Protein AF-A0A3C1G0T7-F1 (afdb_monomer_lite)

Radius of gyration: 30.13 Å; chains: 1; bounding box: 62×50×67 Å

Sequence (96 aa):
MKIYGNKPPEGLDRSAGADKTTRGPQKTQTSGTDKLQAADKVDISGQGKEIADIMASVNQLPDVRTDKVNQVRQAIESGSYSVDPSKVAQKILREI

Structure (mmCIF, N/CA/C/O backbone):
data_AF-A0A3C1G0T7-F1
#
_entry.id   AF-A0A3C1G0T7-F1
#
loop_
_atom_site.group_PDB
_atom_site.id
_atom_site.type_symbol
_atom_site.label_atom_id
_atom_site.label_alt_id
_atom_site.label_comp_id
_atom_site.label_asym_id
_atom_site.label_entity_id
_atom_site.label_seq_id
_atom_site.pdbx_PDB_ins_code
_atom_site.Cartn_x
_atom_site.Cartn_y
_atom_site.Cartn_z
_atom_site.occupancy
_atom_site.B_iso_or_equiv
_atom_site.auth_seq_id
_atom_site.auth_comp_id
_atom_site.auth_asym_id
_atom_site.auth_atom_id
_atom_site.pdbx_PDB_model_num
ATOM 1 N N . MET A 1 1 ? 37.371 -7.867 -9.685 1.00 39.44 1 MET A N 1
ATOM 2 C CA . MET A 1 1 ? 36.859 -6.850 -10.633 1.00 39.44 1 MET A CA 1
ATOM 3 C C . MET A 1 1 ? 36.407 -5.634 -9.838 1.00 39.44 1 MET A C 1
ATOM 5 O O . MET A 1 1 ? 35.815 -5.825 -8.786 1.00 39.44 1 MET A O 1
ATOM 9 N N . LYS A 1 2 ? 36.734 -4.415 -10.283 1.00 42.19 2 LYS A N 1
ATOM 10 C CA . LYS A 1 2 ? 36.313 -3.155 -9.646 1.00 42.19 2 LYS A CA 1
ATOM 11 C C . LYS A 1 2 ? 35.456 -2.394 -10.658 1.00 42.19 2 LYS A C 1
ATOM 13 O O . LYS A 1 2 ? 35.965 -2.052 -11.720 1.00 42.19 2 LYS A O 1
ATOM 18 N N . ILE A 1 3 ? 34.179 -2.184 -10.351 1.00 44.50 3 ILE A N 1
ATOM 19 C CA . ILE A 1 3 ? 33.278 -1.338 -11.141 1.00 44.50 3 ILE A CA 1
ATOM 20 C C . ILE A 1 3 ? 33.422 0.102 -10.636 1.00 44.50 3 ILE A C 1
ATOM 22 O O . ILE A 1 3 ? 33.116 0.387 -9.483 1.00 44.50 3 ILE A O 1
ATOM 26 N N . TYR A 1 4 ? 33.957 1.001 -11.462 1.00 45.50 4 TYR A N 1
ATOM 27 C CA . TYR A 1 4 ? 33.941 2.435 -11.167 1.00 45.50 4 TYR A CA 1
ATOM 28 C C . TYR A 1 4 ? 32.682 3.044 -11.786 1.00 45.50 4 TYR A C 1
ATOM 30 O O . TYR A 1 4 ? 32.385 2.804 -12.953 1.00 45.50 4 TYR A O 1
ATOM 38 N N . GLY A 1 5 ? 31.922 3.780 -10.972 1.00 49.91 5 GLY A N 1
ATOM 39 C CA . GLY A 1 5 ? 30.663 4.406 -11.368 1.00 49.91 5 GLY A CA 1
ATOM 40 C C . GLY A 1 5 ? 30.867 5.532 -12.379 1.00 49.91 5 GLY A C 1
ATOM 41 O O . GLY A 1 5 ? 31.682 6.431 -12.163 1.00 49.91 5 GLY A O 1
ATOM 42 N N . ASN A 1 6 ? 30.091 5.503 -13.463 1.00 56.25 6 ASN A N 1
ATOM 43 C CA . ASN A 1 6 ? 30.020 6.606 -14.413 1.00 56.25 6 ASN A CA 1
ATOM 44 C C . ASN A 1 6 ? 29.159 7.738 -13.839 1.00 56.25 6 ASN A C 1
ATOM 46 O O . ASN A 1 6 ? 27.975 7.556 -13.554 1.00 56.25 6 ASN A O 1
ATOM 50 N N . LYS A 1 7 ? 29.762 8.925 -13.717 1.00 58.62 7 LYS A N 1
ATOM 51 C CA . LYS A 1 7 ? 29.032 10.196 -13.636 1.00 58.62 7 LYS A CA 1
ATOM 52 C C . LYS A 1 7 ? 28.281 10.420 -14.960 1.00 58.62 7 LYS A C 1
ATOM 54 O O . LYS A 1 7 ? 28.831 10.078 -16.010 1.00 58.62 7 LYS A O 1
ATOM 59 N N . PRO A 1 8 ? 27.060 10.975 -14.941 1.00 55.97 8 PRO A N 1
ATOM 60 C CA . PRO A 1 8 ? 26.331 11.267 -16.171 1.00 55.97 8 PRO A CA 1
ATOM 61 C C . PRO A 1 8 ? 27.033 12.397 -16.950 1.00 55.97 8 PRO A C 1
ATOM 63 O O . PRO A 1 8 ? 27.553 13.319 -16.318 1.00 55.97 8 PRO A O 1
ATOM 66 N N . PRO A 1 9 ? 27.079 12.343 -18.295 1.00 57.66 9 PRO A N 1
ATOM 67 C CA . PRO A 1 9 ? 27.662 13.414 -19.091 1.00 57.66 9 PRO A CA 1
ATOM 68 C C . PRO A 1 9 ? 26.779 14.667 -19.028 1.00 57.66 9 PRO A C 1
ATOM 70 O O . PRO A 1 9 ? 25.561 14.595 -19.207 1.00 57.66 9 PRO A O 1
ATOM 73 N N . GLU A 1 10 ? 27.427 15.796 -18.736 1.00 49.25 10 GLU A N 1
ATOM 74 C CA . GLU A 1 10 ? 26.866 17.146 -18.768 1.00 49.25 10 GLU A CA 1
ATOM 75 C C . GLU A 1 10 ? 26.190 17.457 -20.107 1.00 49.25 10 GLU A C 1
ATOM 77 O O . GLU A 1 10 ? 26.521 16.903 -21.156 1.00 49.25 10 GLU A O 1
ATOM 82 N N . GLY A 1 11 ? 25.182 18.321 -20.003 1.00 47.22 11 GLY A N 1
ATOM 83 C CA . GLY A 1 11 ? 24.153 18.566 -20.996 1.00 47.22 11 GLY A CA 1
ATOM 84 C C . GLY A 1 11 ? 24.637 18.954 -22.392 1.00 47.22 11 GLY A C 1
ATOM 85 O O . GLY A 1 11 ? 25.692 19.536 -22.609 1.00 47.22 11 GLY A O 1
ATOM 86 N N . LEU A 1 12 ? 23.762 18.620 -23.335 1.00 44.12 12 LEU A N 1
ATOM 87 C CA . LEU A 1 12 ? 23.814 18.934 -24.752 1.00 44.12 12 LEU A CA 1
ATOM 88 C C . LEU A 1 12 ? 23.955 20.443 -25.011 1.00 44.12 12 LEU A C 1
ATOM 90 O O . LEU A 1 12 ? 23.006 21.196 -24.793 1.00 44.12 12 LEU A O 1
ATOM 94 N N . ASP A 1 13 ? 25.075 20.854 -25.603 1.00 43.12 13 ASP A N 1
ATOM 95 C CA . ASP A 1 13 ? 25.158 22.116 -26.336 1.00 43.12 13 ASP A CA 1
ATOM 96 C C . ASP A 1 13 ? 24.328 22.009 -27.625 1.00 43.12 13 ASP A C 1
ATOM 98 O O . ASP A 1 13 ? 24.670 21.295 -28.571 1.00 43.12 13 ASP A O 1
ATOM 102 N N . ARG A 1 14 ? 23.209 22.735 -27.672 1.00 40.72 14 ARG A N 1
ATOM 103 C CA . ARG A 1 14 ? 22.497 23.060 -28.914 1.00 40.72 14 ARG A CA 1
ATOM 104 C C . ARG A 1 14 ? 22.648 24.552 -29.183 1.00 40.72 14 ARG A C 1
ATOM 106 O O . ARG A 1 14 ? 21.783 25.341 -28.818 1.00 40.72 14 ARG A O 1
ATOM 113 N N . SER A 1 15 ? 23.730 24.934 -29.856 1.00 41.03 15 SER A N 1
ATOM 114 C CA . SER A 1 15 ? 23.838 26.243 -30.497 1.00 41.03 15 SER A CA 1
ATOM 115 C C . SER A 1 15 ? 23.135 26.196 -31.858 1.00 41.03 15 SER A C 1
ATOM 117 O O . SER A 1 15 ? 23.617 25.623 -32.832 1.00 41.03 15 SER A O 1
ATOM 119 N N . ALA A 1 16 ? 21.944 26.788 -31.919 1.00 38.62 16 ALA A N 1
ATOM 120 C CA . ALA A 1 16 ? 21.276 27.128 -33.166 1.00 38.62 16 ALA A CA 1
ATOM 121 C C . ALA A 1 16 ? 21.261 28.653 -33.300 1.00 38.62 16 ALA A C 1
ATOM 123 O O . ALA A 1 16 ? 20.611 29.329 -32.506 1.00 38.62 16 ALA A O 1
ATOM 124 N N . GLY A 1 17 ? 21.944 29.179 -34.321 1.00 35.34 17 GLY A N 1
ATOM 125 C CA . GLY A 1 17 ? 21.676 30.521 -34.840 1.00 35.34 17 GLY A CA 1
ATOM 126 C C . GLY A 1 17 ? 22.893 31.314 -35.318 1.00 35.34 17 GLY A C 1
ATOM 127 O O . GLY A 1 17 ? 23.663 31.783 -34.492 1.00 35.34 17 GLY A O 1
ATOM 128 N N . ALA A 1 18 ? 22.919 31.559 -36.640 1.00 32.34 18 ALA A N 1
ATOM 129 C CA . ALA A 1 18 ? 23.610 32.645 -37.364 1.00 32.34 18 ALA A CA 1
ATOM 130 C C . ALA A 1 18 ? 25.162 32.578 -37.386 1.00 32.34 18 ALA A C 1
ATOM 132 O O . ALA A 1 18 ? 25.783 32.171 -36.423 1.00 32.34 18 ALA A O 1
ATOM 133 N N . ASP A 1 19 ? 25.913 32.930 -38.433 1.00 35.25 19 ASP A N 1
ATOM 134 C CA . ASP A 1 19 ? 25.688 33.813 -39.576 1.00 35.25 19 ASP A CA 1
ATOM 135 C C . ASP A 1 19 ? 26.778 33.550 -40.663 1.00 35.25 19 ASP A C 1
ATOM 137 O O . ASP A 1 19 ? 27.915 33.234 -40.328 1.00 35.25 19 ASP A O 1
ATOM 141 N N . LYS A 1 20 ? 26.421 33.742 -41.943 1.00 34.69 20 LYS A N 1
ATOM 142 C CA . LYS A 1 20 ? 27.233 34.247 -43.087 1.00 34.69 20 LYS A CA 1
ATOM 143 C C . LYS A 1 20 ? 28.589 33.629 -43.556 1.00 34.69 20 LYS A C 1
ATOM 145 O O . LYS A 1 20 ? 29.629 33.782 -42.936 1.00 34.69 20 LYS A O 1
ATOM 150 N N . THR A 1 21 ? 28.580 33.244 -44.850 1.00 34.28 21 THR A N 1
ATOM 151 C CA . THR A 1 21 ? 29.402 33.840 -45.952 1.00 34.28 21 THR A CA 1
ATOM 152 C C . THR A 1 21 ? 30.763 33.219 -46.381 1.00 34.28 21 THR A C 1
ATOM 154 O O . THR A 1 21 ? 31.795 33.382 -45.747 1.00 34.28 21 THR A O 1
ATOM 157 N N . THR A 1 22 ? 30.752 32.700 -47.628 1.00 36.97 22 THR A N 1
ATOM 158 C CA . THR A 1 22 ? 31.785 32.681 -48.710 1.00 36.97 22 THR A CA 1
ATOM 159 C C . THR A 1 22 ? 32.930 31.646 -48.823 1.00 36.97 22 THR A C 1
ATOM 161 O O . THR A 1 22 ? 33.849 31.615 -48.021 1.00 36.97 22 THR A O 1
ATOM 164 N N . ARG A 1 23 ? 32.946 31.028 -50.029 1.00 34.62 23 ARG A N 1
ATOM 165 C CA . ARG A 1 23 ? 34.066 30.731 -50.971 1.00 34.62 23 ARG A CA 1
ATOM 166 C C . ARG A 1 23 ? 35.009 29.525 -50.747 1.00 34.62 23 ARG A C 1
ATOM 168 O O . ARG A 1 23 ? 35.921 29.581 -49.939 1.00 34.62 23 ARG A O 1
ATOM 175 N N . GLY A 1 24 ? 34.935 28.584 -51.706 1.00 33.03 24 GLY A N 1
ATOM 176 C CA . GLY A 1 24 ? 36.099 27.952 -52.364 1.00 33.03 24 GLY A CA 1
ATOM 177 C C . GLY A 1 24 ? 36.399 26.482 -52.007 1.00 33.03 24 GLY A C 1
ATOM 178 O O . GLY A 1 24 ? 36.477 26.169 -50.824 1.00 33.0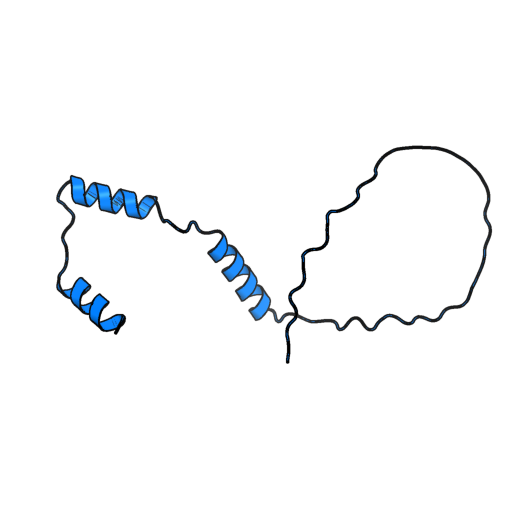3 24 GLY A O 1
ATOM 179 N N . PRO A 1 25 ? 36.603 25.567 -52.986 1.00 43.34 25 PRO A N 1
ATOM 180 C CA . PRO A 1 25 ? 36.893 24.162 -52.717 1.00 43.34 25 PRO A CA 1
ATOM 181 C C . PRO A 1 25 ? 38.407 23.923 -52.623 1.00 43.34 25 PRO A C 1
ATOM 183 O O . PRO A 1 25 ? 39.145 24.262 -53.546 1.00 43.34 25 PRO A O 1
ATOM 186 N N . GLN A 1 26 ? 38.879 23.268 -51.561 1.00 37.00 26 GLN A N 1
ATOM 187 C CA . GLN A 1 26 ? 40.236 22.724 -51.538 1.00 37.00 26 GLN A CA 1
ATOM 188 C C . GLN A 1 26 ? 40.250 21.330 -50.914 1.00 37.00 26 GLN A C 1
ATOM 190 O O . GLN A 1 26 ? 39.998 21.142 -49.728 1.00 37.00 26 GLN A O 1
ATOM 195 N N . LYS A 1 27 ? 40.553 20.349 -51.770 1.00 42.22 27 LYS A N 1
ATOM 196 C CA . LYS A 1 27 ? 40.985 19.004 -51.396 1.00 42.22 27 LYS A CA 1
ATOM 197 C C . LYS A 1 27 ? 42.258 19.095 -50.557 1.00 42.22 27 LYS A C 1
ATOM 199 O O . LYS A 1 27 ? 43.251 19.645 -51.026 1.00 42.22 27 LYS A O 1
ATOM 204 N N . THR A 1 28 ? 42.276 18.388 -49.439 1.00 33.94 28 THR A N 1
ATOM 205 C CA . THR A 1 28 ? 43.489 17.773 -48.897 1.00 33.94 28 THR A CA 1
ATOM 206 C C . THR A 1 28 ? 43.154 16.341 -48.501 1.00 33.94 28 THR A C 1
ATOM 208 O O . THR A 1 28 ? 42.414 16.073 -47.561 1.00 33.94 28 THR A O 1
ATOM 211 N N . GLN A 1 29 ? 43.668 15.409 -49.302 1.00 45.41 29 GLN A N 1
ATOM 212 C CA . GLN A 1 29 ? 43.785 14.003 -48.948 1.00 45.41 29 GLN A CA 1
ATOM 213 C C . GLN A 1 29 ? 44.885 13.871 -47.896 1.00 45.41 29 GLN A C 1
ATOM 215 O O . GLN A 1 29 ? 46.023 14.247 -48.164 1.00 45.41 29 GLN A O 1
ATOM 220 N N . THR A 1 30 ? 44.578 13.258 -46.759 1.00 37.69 30 THR A N 1
ATOM 221 C CA . THR A 1 30 ? 45.577 12.549 -45.955 1.00 37.69 30 THR A CA 1
ATOM 222 C C . THR A 1 30 ? 44.966 11.245 -45.469 1.00 37.69 30 THR A C 1
ATOM 224 O O . THR A 1 30 ? 44.166 11.225 -44.541 1.00 37.69 30 THR A O 1
ATOM 227 N N . SER A 1 31 ? 45.327 10.192 -46.201 1.00 38.59 31 SER A N 1
ATOM 228 C CA . SER A 1 31 ? 45.664 8.845 -45.743 1.00 38.59 31 SER A CA 1
ATOM 229 C C . SER A 1 31 ? 44.840 8.247 -44.606 1.00 38.59 31 SER A C 1
ATOM 231 O O . SER A 1 31 ? 44.982 8.605 -43.439 1.00 38.59 31 SER A O 1
ATOM 233 N N . GLY A 1 32 ? 44.063 7.227 -44.969 1.00 45.88 32 GLY A N 1
ATOM 234 C CA . GLY A 1 32 ? 43.446 6.320 -44.024 1.00 45.88 32 GLY A CA 1
ATOM 235 C C . GLY A 1 32 ? 44.469 5.678 -43.092 1.00 45.88 32 GLY A C 1
ATOM 236 O O . GLY A 1 32 ? 45.509 5.181 -43.512 1.00 45.88 32 GLY A O 1
ATOM 237 N N . THR A 1 33 ? 44.106 5.637 -41.821 1.00 41.56 33 THR A N 1
ATOM 238 C CA . THR A 1 33 ? 44.142 4.393 -41.065 1.00 41.56 33 THR A CA 1
ATOM 239 C C . THR A 1 33 ? 42.840 4.355 -40.285 1.00 41.56 33 THR A C 1
ATOM 241 O O . THR A 1 33 ? 42.691 5.023 -39.265 1.00 41.56 33 THR A O 1
ATOM 244 N N . ASP A 1 34 ? 41.877 3.602 -40.814 1.00 46.31 34 ASP A N 1
ATOM 245 C CA . ASP A 1 34 ? 40.755 3.067 -40.053 1.00 46.31 34 ASP A CA 1
ATOM 246 C C . ASP A 1 34 ? 41.322 2.253 -38.884 1.00 46.31 34 ASP A C 1
ATOM 248 O O . ASP A 1 34 ? 41.462 1.034 -38.937 1.00 46.31 34 ASP A O 1
ATOM 252 N N . LYS A 1 35 ? 41.678 2.927 -37.795 1.00 48.78 35 LYS A N 1
ATOM 253 C CA . LYS A 1 35 ? 41.548 2.339 -36.472 1.00 48.78 35 LYS A CA 1
ATOM 254 C C . LYS A 1 35 ? 40.179 2.748 -35.978 1.00 48.78 35 LYS A C 1
ATOM 256 O O . LYS A 1 35 ? 40.042 3.585 -35.090 1.00 48.78 35 LYS A O 1
ATOM 261 N N . LEU A 1 36 ? 39.172 2.129 -36.600 1.00 51.50 36 LEU A N 1
ATOM 262 C CA . LEU A 1 36 ? 37.947 1.763 -35.912 1.00 51.50 36 LEU A CA 1
ATOM 263 C C . LEU A 1 36 ? 38.396 1.254 -34.548 1.00 51.50 36 LEU A C 1
ATOM 265 O O . LEU A 1 36 ? 38.991 0.180 -34.437 1.00 51.50 36 LEU A O 1
ATOM 269 N N . GLN A 1 37 ? 38.208 2.087 -33.525 1.00 55.94 37 GLN A N 1
ATOM 270 C CA . GLN A 1 37 ? 38.159 1.594 -32.168 1.00 55.94 37 GLN A CA 1
ATOM 271 C C . GLN A 1 37 ? 37.153 0.459 -32.256 1.00 55.94 37 GLN A C 1
ATOM 273 O O . GLN A 1 37 ? 35.996 0.699 -32.610 1.00 55.94 37 GLN A O 1
ATOM 278 N N . ALA A 1 38 ? 37.628 -0.775 -32.092 1.00 58.38 38 ALA A N 1
ATOM 279 C CA . ALA A 1 38 ? 36.760 -1.915 -31.907 1.00 58.38 38 ALA A CA 1
ATOM 280 C C . ALA A 1 38 ? 36.027 -1.615 -30.602 1.00 58.38 38 ALA A C 1
ATOM 282 O O . ALA A 1 38 ? 36.503 -1.921 -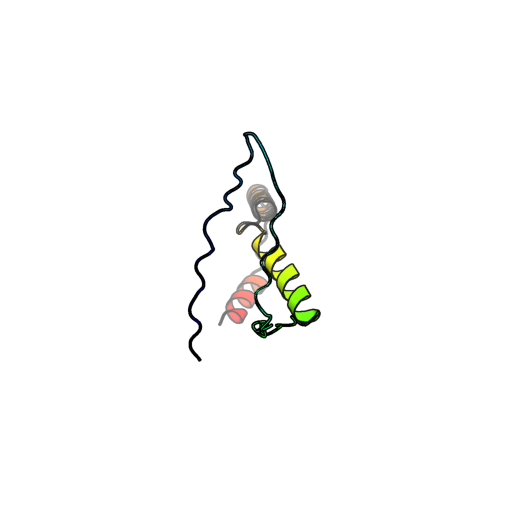29.515 1.00 58.38 38 ALA A O 1
ATOM 283 N N . ALA A 1 39 ? 34.951 -0.841 -30.719 1.00 62.44 39 ALA A N 1
ATOM 284 C CA . ALA A 1 39 ? 34.038 -0.576 -29.645 1.00 62.44 39 ALA A CA 1
ATOM 285 C C . ALA A 1 39 ? 33.465 -1.946 -29.335 1.00 62.44 39 ALA A C 1
ATOM 287 O O . ALA A 1 39 ? 32.800 -2.539 -30.188 1.00 62.44 39 ALA A O 1
ATOM 288 N N . ASP A 1 40 ? 33.815 -2.476 -28.167 1.00 63.88 40 ASP A N 1
ATOM 289 C CA . ASP A 1 40 ? 33.242 -3.716 -27.675 1.00 63.88 40 ASP A CA 1
ATOM 290 C C . ASP A 1 40 ? 31.719 -3.582 -27.758 1.00 63.88 40 ASP A C 1
ATOM 292 O O . ASP A 1 40 ? 31.088 -2.804 -27.036 1.00 63.88 40 ASP A O 1
ATOM 296 N N . LYS A 1 41 ? 31.126 -4.292 -28.721 1.00 66.06 41 LYS A N 1
ATOM 297 C CA . LYS A 1 41 ? 29.686 -4.307 -28.934 1.00 66.06 41 LYS A CA 1
ATOM 298 C C . LYS A 1 41 ? 29.097 -5.220 -27.872 1.00 66.06 41 LYS A C 1
ATOM 300 O O . LYS A 1 41 ? 29.104 -6.439 -28.003 1.00 66.06 41 LYS A O 1
ATOM 305 N N . VAL A 1 42 ? 28.615 -4.616 -26.797 1.00 67.69 42 VAL A N 1
ATOM 306 C CA . VAL A 1 42 ? 27.825 -5.303 -25.778 1.00 67.69 42 VAL A CA 1
ATOM 307 C C . VAL A 1 42 ? 26.407 -5.506 -26.305 1.00 67.69 42 VAL A C 1
ATOM 309 O O . VAL A 1 42 ? 25.630 -4.559 -26.402 1.00 67.69 42 VAL A O 1
ATOM 312 N N . ASP A 1 43 ? 26.072 -6.746 -26.658 1.00 66.62 43 ASP A N 1
ATOM 313 C CA . ASP A 1 43 ? 24.699 -7.152 -26.957 1.00 66.62 43 ASP A CA 1
ATOM 314 C C . ASP A 1 43 ? 23.989 -7.550 -25.657 1.00 66.62 43 ASP A C 1
ATOM 316 O O . ASP A 1 43 ? 24.331 -8.539 -25.008 1.00 66.62 43 ASP A O 1
ATOM 320 N N . ILE A 1 44 ? 22.991 -6.759 -25.263 1.00 70.50 44 ILE A N 1
ATOM 321 C CA . ILE A 1 44 ? 22.083 -7.105 -24.166 1.00 70.50 44 ILE A CA 1
ATOM 322 C C . ILE A 1 44 ? 21.148 -8.203 -24.681 1.00 70.50 44 ILE A C 1
ATOM 324 O O . ILE A 1 44 ? 20.505 -8.040 -25.719 1.00 70.50 44 ILE A O 1
ATOM 328 N N . SER A 1 45 ? 21.066 -9.327 -23.966 1.00 80.62 45 SER A N 1
ATOM 329 C CA . SER A 1 45 ? 20.125 -10.397 -24.308 1.00 80.62 45 SER A CA 1
ATOM 330 C C . SER A 1 45 ? 18.682 -9.878 -24.271 1.00 80.62 45 SER A C 1
ATOM 332 O O . SER A 1 45 ? 18.352 -9.001 -23.472 1.00 80.62 45 SER A O 1
ATOM 334 N N . GLY A 1 46 ? 17.792 -10.440 -25.099 1.00 82.12 46 GLY A N 1
ATOM 335 C CA . GLY A 1 46 ? 16.375 -10.040 -25.117 1.00 82.12 46 GLY A CA 1
ATOM 336 C C . GLY A 1 46 ? 15.729 -10.076 -23.725 1.00 82.12 46 GLY A C 1
ATOM 337 O O . GLY A 1 46 ? 15.096 -9.111 -23.311 1.00 82.12 46 GLY A O 1
ATOM 338 N N . GLN A 1 47 ? 16.023 -11.121 -22.945 1.00 80.38 47 GLN A N 1
ATOM 339 C CA . GLN A 1 47 ? 15.567 -11.260 -21.557 1.00 80.38 47 GLN A C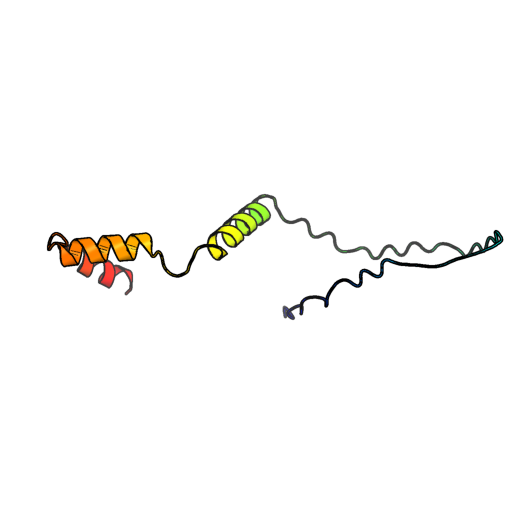A 1
ATOM 340 C C . GLN A 1 47 ? 16.129 -10.175 -20.625 1.00 80.38 47 GLN A C 1
ATOM 342 O O . GLN A 1 47 ? 15.425 -9.689 -19.745 1.00 80.38 47 GLN A O 1
ATOM 347 N N . GLY A 1 48 ? 17.389 -9.766 -20.809 1.00 84.69 48 GLY A N 1
ATOM 348 C CA . GLY A 1 48 ? 17.988 -8.689 -20.019 1.00 84.69 48 GLY A CA 1
ATOM 349 C C . GLY A 1 48 ? 17.300 -7.346 -20.264 1.00 84.69 48 GLY A C 1
ATOM 350 O O . GLY A 1 48 ? 17.071 -6.587 -19.323 1.00 84.69 48 GLY A O 1
ATOM 351 N N . LYS A 1 49 ? 16.909 -7.082 -21.516 1.00 85.19 49 LYS A N 1
ATOM 352 C CA . LYS A 1 49 ? 16.142 -5.888 -21.882 1.00 85.19 49 LYS A CA 1
ATOM 353 C C . LYS A 1 49 ? 14.732 -5.916 -21.284 1.00 85.19 49 LYS A C 1
ATOM 355 O O . LYS A 1 49 ? 14.305 -4.916 -20.721 1.00 85.19 49 LYS A O 1
ATOM 360 N N . GLU A 1 50 ? 14.046 -7.056 -21.334 1.00 86.19 50 GLU A N 1
ATOM 361 C CA . GLU A 1 50 ? 12.725 -7.218 -20.707 1.00 86.19 50 GLU A CA 1
ATOM 362 C C . GLU A 1 50 ? 12.766 -6.964 -19.194 1.00 86.19 50 GLU A C 1
ATOM 364 O O . GLU A 1 50 ? 11.932 -6.233 -18.662 1.00 86.19 50 GLU A O 1
ATOM 369 N N . ILE A 1 51 ? 13.771 -7.502 -18.494 1.00 90.38 51 ILE A N 1
ATOM 370 C CA . ILE A 1 51 ? 13.954 -7.261 -17.056 1.00 90.38 51 ILE A CA 1
ATOM 371 C C . ILE A 1 51 ? 14.219 -5.775 -16.783 1.00 90.38 51 ILE A C 1
ATOM 373 O O . ILE A 1 51 ? 13.652 -5.222 -15.842 1.00 90.38 51 ILE A O 1
ATOM 377 N N . ALA A 1 52 ? 15.047 -5.113 -17.597 1.00 87.56 52 ALA A N 1
ATOM 378 C CA . ALA A 1 52 ? 15.318 -3.684 -17.449 1.00 87.56 52 ALA A CA 1
ATOM 379 C C . ALA A 1 52 ? 14.048 -2.835 -17.630 1.00 87.56 52 ALA A C 1
ATOM 381 O O . ALA A 1 52 ? 13.798 -1.936 -16.826 1.00 87.56 52 ALA A O 1
ATOM 382 N N . ASP A 1 53 ? 13.221 -3.162 -18.625 1.00 89.75 53 ASP A N 1
ATOM 383 C CA . ASP A 1 53 ? 11.957 -2.473 -18.907 1.00 89.75 53 ASP A CA 1
ATOM 384 C C . ASP A 1 53 ? 10.947 -2.664 -17.744 1.00 89.75 53 ASP A C 1
ATOM 386 O O . ASP A 1 53 ? 10.282 -1.712 -17.311 1.00 89.75 53 ASP A O 1
ATOM 390 N N . ILE A 1 54 ? 10.888 -3.865 -17.150 1.00 90.19 54 ILE A N 1
ATOM 391 C CA . ILE A 1 54 ? 10.072 -4.150 -15.955 1.00 90.19 54 ILE A CA 1
ATOM 392 C C . ILE A 1 54 ? 10.581 -3.364 -14.742 1.00 90.19 54 ILE A C 1
ATOM 394 O O . ILE A 1 54 ? 9.792 -2.717 -14.057 1.00 90.19 54 ILE A O 1
ATOM 398 N N . MET A 1 55 ? 11.889 -3.381 -14.477 1.00 90.88 55 MET A N 1
ATOM 399 C CA . MET A 1 55 ? 12.482 -2.666 -13.341 1.00 90.88 55 MET A CA 1
ATOM 400 C C . MET A 1 55 ? 12.290 -1.151 -13.463 1.00 90.88 55 MET A C 1
ATOM 402 O O . MET A 1 55 ? 11.974 -0.492 -12.475 1.00 90.88 55 MET A O 1
ATOM 406 N N . ALA A 1 56 ? 12.416 -0.598 -14.673 1.00 89.25 56 ALA A N 1
ATOM 407 C CA . ALA A 1 56 ? 12.127 0.808 -14.937 1.00 89.25 56 ALA A CA 1
ATOM 408 C C . ALA A 1 56 ? 10.668 1.156 -14.611 1.00 89.25 56 ALA A C 1
ATOM 410 O O . ALA A 1 56 ? 10.409 2.177 -13.979 1.00 89.25 56 ALA A O 1
ATOM 411 N N . SER A 1 57 ? 9.732 0.277 -14.978 1.00 86.81 57 SER A N 1
ATOM 412 C CA . SER A 1 57 ? 8.311 0.446 -14.663 1.00 86.81 57 SER A CA 1
ATOM 413 C C . SER A 1 57 ? 8.050 0.360 -13.157 1.00 86.81 57 SER A C 1
ATOM 415 O O . SER A 1 57 ? 7.320 1.183 -12.617 1.00 86.81 57 SER A O 1
ATOM 417 N N . VAL A 1 58 ? 8.687 -0.584 -12.453 1.00 89.62 58 VAL A N 1
ATOM 418 C CA . VAL A 1 58 ? 8.585 -0.725 -10.988 1.00 89.62 58 VAL A CA 1
ATOM 419 C C . VAL A 1 58 ? 9.085 0.528 -10.269 1.00 89.62 58 VAL A C 1
ATOM 421 O O . VAL A 1 58 ? 8.425 0.997 -9.348 1.00 89.62 58 VAL A O 1
ATOM 424 N N . ASN A 1 59 ? 10.197 1.111 -10.719 1.00 87.19 59 ASN A N 1
ATOM 425 C CA . ASN A 1 59 ? 10.768 2.323 -10.121 1.00 87.19 59 ASN A CA 1
ATOM 426 C C . ASN A 1 59 ? 9.916 3.585 -10.339 1.00 87.19 59 ASN A C 1
ATOM 428 O O . ASN A 1 59 ? 10.121 4.582 -9.654 1.00 87.19 59 ASN A O 1
ATOM 432 N N . GLN A 1 60 ? 8.988 3.570 -11.299 1.00 89.19 60 GLN A N 1
ATOM 433 C CA . GLN A 1 60 ? 8.041 4.668 -11.514 1.00 89.19 60 GLN A CA 1
ATOM 434 C C . GLN A 1 60 ? 6.819 4.577 -10.597 1.00 89.19 60 GLN A C 1
ATOM 436 O O . GLN A 1 60 ? 6.046 5.535 -10.519 1.00 89.19 60 GLN A O 1
ATOM 441 N N . LEU A 1 61 ? 6.607 3.440 -9.921 1.00 88.75 61 LEU A N 1
ATOM 442 C CA . LEU A 1 61 ? 5.509 3.330 -8.972 1.00 88.75 61 LEU A CA 1
ATOM 443 C C . LEU A 1 61 ? 5.783 4.219 -7.752 1.00 88.75 61 LEU A C 1
ATOM 445 O O . LEU A 1 61 ? 6.918 4.314 -7.292 1.00 88.75 61 LEU A O 1
ATOM 449 N N . PRO A 1 62 ? 4.737 4.843 -7.191 1.00 90.44 62 PRO A N 1
ATOM 450 C CA . PRO A 1 62 ? 4.882 5.611 -5.970 1.00 90.44 62 PRO A CA 1
ATOM 451 C C . PRO A 1 62 ? 5.224 4.691 -4.794 1.00 90.44 62 PRO A C 1
ATOM 453 O O . PRO A 1 62 ? 4.621 3.625 -4.635 1.00 90.44 62 PRO A O 1
ATOM 456 N N . ASP A 1 63 ? 6.109 5.167 -3.916 1.00 87.56 63 ASP A N 1
ATOM 457 C CA . ASP A 1 63 ? 6.471 4.484 -2.665 1.00 87.56 63 ASP A CA 1
ATOM 458 C C . ASP A 1 63 ? 5.240 4.183 -1.799 1.00 87.56 63 ASP A C 1
ATOM 460 O O . ASP A 1 63 ? 5.152 3.155 -1.124 1.00 87.56 63 ASP A O 1
ATOM 464 N N . VAL A 1 64 ? 4.248 5.079 -1.839 1.00 92.25 64 VAL A N 1
ATOM 465 C CA . VAL A 1 64 ? 3.000 4.957 -1.089 1.00 92.25 64 VAL A CA 1
ATOM 466 C C . VAL A 1 64 ? 1.828 4.754 -2.040 1.00 92.25 64 VAL A C 1
ATOM 468 O O . VAL A 1 64 ? 1.505 5.594 -2.878 1.00 92.25 64 VAL A O 1
ATOM 471 N N . ARG A 1 65 ? 1.111 3.644 -1.847 1.00 94.75 65 ARG A N 1
ATOM 472 C CA . ARG A 1 65 ? -0.142 3.352 -2.553 1.00 94.75 65 ARG A CA 1
ATOM 473 C C . ARG A 1 65 ? -1.317 4.044 -1.870 1.00 94.75 65 ARG A C 1
ATOM 475 O O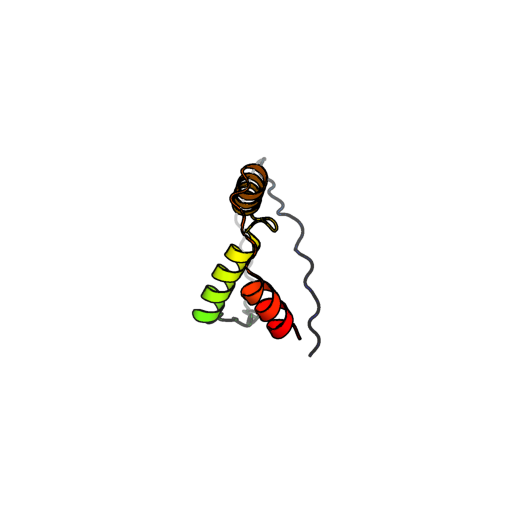 . ARG A 1 65 ? -2.089 3.395 -1.160 1.00 94.75 65 ARG A O 1
ATOM 482 N N . THR A 1 66 ? -1.443 5.349 -2.087 1.00 92.75 66 THR A N 1
ATOM 483 C CA . THR A 1 66 ? -2.443 6.220 -1.447 1.00 92.75 66 THR A CA 1
ATOM 484 C C . THR A 1 66 ? -3.865 5.657 -1.513 1.00 92.75 66 THR A C 1
ATOM 486 O O . THR A 1 66 ? -4.562 5.661 -0.502 1.00 92.75 66 THR A O 1
ATOM 489 N N . ASP A 1 67 ? -4.269 5.068 -2.641 1.00 92.88 67 ASP A N 1
ATOM 490 C CA . ASP A 1 67 ? -5.608 4.481 -2.800 1.00 92.88 67 ASP A CA 1
ATOM 491 C C . ASP A 1 67 ? -5.883 3.363 -1.787 1.00 92.88 67 ASP A C 1
ATOM 493 O O . ASP A 1 67 ? -6.937 3.329 -1.153 1.00 92.88 67 ASP A O 1
ATOM 497 N N . LYS A 1 68 ? -4.907 2.469 -1.575 1.00 93.69 68 LYS A N 1
ATOM 498 C CA . LYS A 1 68 ? -5.023 1.382 -0.593 1.00 93.69 68 LYS A CA 1
ATOM 499 C C . LYS A 1 68 ? -5.067 1.916 0.831 1.00 93.69 68 LYS A C 1
ATOM 501 O O . LYS A 1 68 ? -5.840 1.417 1.642 1.00 93.69 68 LYS A O 1
ATOM 506 N N . VAL A 1 69 ? -4.245 2.919 1.133 1.00 94.69 69 VAL A N 1
ATOM 507 C CA . VAL A 1 69 ? -4.218 3.547 2.461 1.00 94.69 69 VAL A CA 1
ATOM 508 C C . VAL A 1 69 ? -5.568 4.190 2.766 1.00 94.69 69 VAL A C 1
ATOM 510 O O . VAL A 1 69 ? -6.108 3.991 3.850 1.00 94.69 69 VAL A O 1
ATOM 513 N N . ASN A 1 70 ? -6.143 4.905 1.800 1.00 94.69 70 ASN A N 1
ATOM 514 C CA . ASN A 1 70 ? -7.441 5.552 1.957 1.00 94.69 70 ASN A CA 1
ATOM 515 C C . ASN A 1 70 ? -8.571 4.534 2.146 1.00 94.69 70 ASN A C 1
ATOM 517 O O . ASN A 1 70 ? -9.394 4.716 3.038 1.00 94.69 70 ASN A O 1
ATOM 521 N N . GLN A 1 71 ? -8.576 3.436 1.384 1.00 94.31 71 GLN A N 1
ATOM 522 C CA . GLN A 1 71 ? -9.554 2.354 1.561 1.00 94.31 71 GLN A CA 1
ATOM 523 C C . GLN A 1 71 ? -9.490 1.741 2.963 1.00 94.31 71 GLN A C 1
ATOM 525 O O . GLN A 1 71 ? -10.520 1.551 3.607 1.00 94.31 71 GLN A O 1
ATOM 530 N N . VAL A 1 72 ? -8.282 1.456 3.460 1.00 94.00 72 VAL A N 1
ATOM 531 C CA . VAL A 1 72 ? -8.100 0.917 4.815 1.00 94.00 72 VAL A CA 1
ATOM 532 C C . VAL A 1 72 ? -8.530 1.939 5.866 1.00 94.00 72 VAL A C 1
ATOM 534 O O . VAL A 1 72 ? -9.243 1.575 6.796 1.00 94.00 72 VAL A O 1
ATOM 537 N N . ARG A 1 73 ? -8.168 3.219 5.702 1.00 93.19 73 ARG A N 1
ATOM 538 C CA . ARG A 1 73 ? -8.599 4.296 6.605 1.00 93.19 73 ARG A CA 1
ATOM 539 C C . ARG A 1 73 ? -10.125 4.365 6.693 1.00 93.19 73 ARG A C 1
ATOM 541 O O . ARG A 1 73 ? -10.662 4.350 7.792 1.00 93.19 73 ARG A O 1
ATOM 548 N N . GLN A 1 74 ? -10.813 4.349 5.556 1.00 94.94 74 GLN A N 1
ATOM 549 C CA . GLN A 1 74 ? -12.273 4.384 5.510 1.00 94.94 74 GLN A CA 1
ATOM 550 C C . GLN A 1 74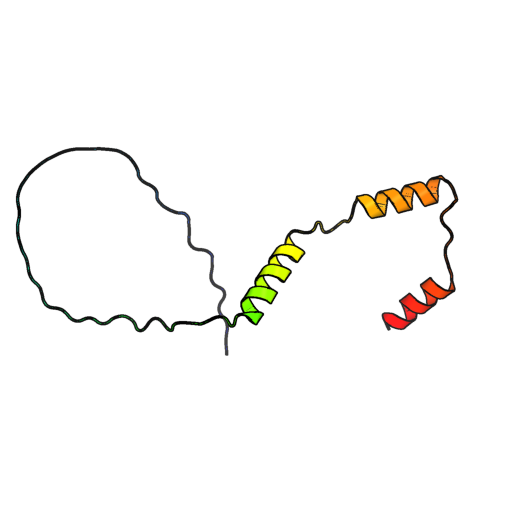 ? -12.910 3.141 6.153 1.00 94.94 74 GLN A C 1
ATOM 552 O O . GLN A 1 74 ? -13.908 3.250 6.865 1.00 94.94 74 GLN A O 1
ATOM 557 N N . ALA A 1 75 ? -12.335 1.952 5.947 1.00 93.06 75 ALA A N 1
ATOM 558 C CA . ALA A 1 75 ? -12.799 0.725 6.597 1.00 93.06 75 ALA A CA 1
ATOM 559 C C . ALA A 1 75 ? -12.631 0.781 8.127 1.00 93.06 75 ALA A C 1
ATOM 561 O O . ALA A 1 75 ? -13.459 0.250 8.864 1.00 93.06 75 ALA A O 1
ATOM 562 N N . ILE A 1 76 ? -11.571 1.433 8.613 1.00 93.56 76 ILE A N 1
ATOM 563 C CA . ILE A 1 76 ? -11.350 1.655 10.047 1.00 93.56 76 ILE A CA 1
ATOM 564 C C . ILE A 1 76 ? -12.374 2.657 10.592 1.00 93.56 76 ILE A C 1
ATOM 566 O O . ILE A 1 76 ? -13.022 2.368 11.593 1.00 93.56 76 ILE A O 1
ATOM 570 N N . GLU A 1 77 ? -12.564 3.799 9.923 1.00 93.44 77 GLU A N 1
ATOM 571 C CA . GLU A 1 77 ? -13.520 4.843 10.331 1.00 93.44 77 GLU A CA 1
ATOM 572 C C . GLU A 1 77 ? -14.969 4.339 10.361 1.00 93.44 77 GLU A C 1
ATOM 574 O O . GLU A 1 77 ? -15.729 4.675 11.265 1.00 93.44 77 GLU A O 1
ATOM 579 N N . SER A 1 78 ? -15.347 3.494 9.400 1.00 95.12 78 SER A N 1
ATOM 580 C CA . SER A 1 78 ? -16.672 2.860 9.344 1.00 95.12 78 SER A CA 1
ATOM 581 C C . SER A 1 78 ? -16.830 1.660 10.286 1.00 95.12 78 SER A C 1
ATOM 583 O O . SER A 1 78 ? -17.917 1.090 10.369 1.00 95.12 78 SER A O 1
ATOM 585 N N . GLY A 1 79 ? -15.768 1.253 10.990 1.00 91.06 79 GLY A N 1
ATOM 586 C CA . GLY A 1 79 ? -15.775 0.105 11.901 1.00 91.06 79 GLY A CA 1
ATOM 587 C C . GLY A 1 79 ? -15.853 -1.262 11.210 1.00 91.06 79 GLY A C 1
ATOM 588 O O . GLY A 1 79 ? -15.974 -2.280 11.888 1.00 91.06 79 GLY A O 1
ATOM 589 N N . SER A 1 80 ? -15.771 -1.322 9.877 1.00 91.81 80 SER A N 1
ATOM 590 C CA . SER A 1 80 ? -15.832 -2.571 9.107 1.00 91.81 80 SER A CA 1
ATOM 591 C C . SER A 1 80 ? -14.469 -3.255 8.944 1.00 91.81 80 SER A C 1
ATOM 593 O O . SER A 1 80 ? -14.370 -4.306 8.308 1.00 91.81 80 SER A O 1
ATOM 595 N N . TYR A 1 81 ? -13.396 -2.661 9.468 1.00 90.62 81 TYR A N 1
ATOM 596 C CA . TYR A 1 81 ? -12.062 -3.247 9.439 1.00 90.62 81 TYR A CA 1
ATOM 597 C C . TYR A 1 81 ? -11.895 -4.286 10.553 1.00 90.62 81 TYR A C 1
ATOM 599 O O . TYR A 1 81 ? -11.762 -3.949 11.727 1.00 90.62 81 TYR A O 1
ATOM 607 N N . SER A 1 82 ? -11.872 -5.564 10.173 1.00 91.44 82 SER A N 1
ATOM 608 C CA . SER A 1 82 ? -11.620 -6.677 11.090 1.00 91.44 82 SER A CA 1
ATOM 609 C C . SER A 1 82 ? -10.180 -7.173 10.959 1.00 91.44 82 SER A C 1
ATOM 611 O O . SER A 1 82 ? -9.709 -7.475 9.859 1.00 91.44 82 SER A O 1
ATOM 613 N N . VAL A 1 83 ? -9.479 -7.263 12.090 1.00 90.88 83 VAL A N 1
ATOM 614 C CA . VAL A 1 83 ? -8.128 -7.827 12.161 1.00 90.88 83 VAL A CA 1
ATOM 615 C C . VAL A 1 83 ? -8.231 -9.330 12.381 1.00 90.88 83 VAL A C 1
ATOM 617 O O . VAL A 1 83 ? -8.837 -9.779 13.347 1.00 90.88 83 VAL A O 1
ATOM 620 N N . ASP A 1 84 ? -7.598 -10.098 11.500 1.00 93.94 84 ASP A N 1
ATOM 621 C CA . ASP A 1 84 ? -7.501 -11.553 11.597 1.00 93.94 84 ASP A CA 1
ATOM 622 C C . ASP A 1 84 ? -6.198 -11.939 12.331 1.00 93.94 84 ASP A C 1
ATOM 624 O O . ASP A 1 84 ? -5.108 -11.760 11.767 1.00 93.94 84 ASP A O 1
ATOM 628 N N . PRO A 1 85 ? -6.270 -12.469 13.568 1.00 92.75 85 PRO A N 1
ATOM 629 C CA . PRO A 1 85 ? -5.086 -12.807 14.357 1.00 92.75 85 PRO A CA 1
ATOM 630 C C . PRO A 1 85 ? -4.198 -13.866 13.694 1.00 92.75 85 PRO A C 1
ATOM 632 O O . PRO A 1 85 ? -2.975 -13.817 13.830 1.00 92.75 85 PRO A O 1
ATOM 635 N N . SER A 1 86 ? -4.782 -14.799 12.935 1.00 93.31 86 SER A N 1
ATOM 636 C CA . SER A 1 86 ? -4.028 -15.842 12.237 1.00 93.31 86 SER A CA 1
ATOM 637 C C . SER A 1 86 ? -3.176 -15.252 11.115 1.00 93.31 86 SER A C 1
ATOM 639 O O . SER A 1 86 ? -2.021 -15.647 10.950 1.00 93.31 86 SER A O 1
ATOM 641 N N . LYS A 1 87 ? -3.695 -14.252 10.386 1.00 92.81 87 LYS A N 1
ATOM 642 C CA . LYS A 1 87 ? -2.911 -13.521 9.373 1.00 92.81 87 LYS A CA 1
ATOM 643 C C . LYS A 1 87 ? -1.757 -12.741 9.995 1.00 92.81 87 LYS A C 1
ATOM 645 O O . LYS A 1 87 ? -0.681 -12.692 9.403 1.00 92.81 87 LYS A O 1
ATOM 650 N N . VAL A 1 88 ? -1.958 -12.160 11.180 1.00 92.31 88 VAL A N 1
ATOM 651 C CA . VAL A 1 88 ? -0.894 -11.449 11.909 1.00 92.31 88 VAL A CA 1
ATOM 652 C C . VAL A 1 88 ? 0.213 -12.421 12.323 1.00 92.31 88 VAL A C 1
ATOM 654 O O . VAL A 1 88 ? 1.374 -12.198 11.986 1.00 92.31 88 VAL A O 1
ATOM 657 N N . ALA A 1 89 ? -0.138 -13.535 12.972 1.00 93.69 89 ALA A N 1
ATOM 658 C CA . ALA A 1 89 ? 0.830 -14.546 13.396 1.00 93.69 89 ALA A CA 1
ATOM 659 C C . ALA A 1 89 ? 1.612 -15.142 12.211 1.00 93.69 89 ALA A C 1
ATOM 661 O O . ALA A 1 89 ? 2.833 -15.274 12.276 1.00 93.69 89 ALA A O 1
ATOM 662 N N . GLN A 1 90 ? 0.934 -15.432 11.094 1.00 95.00 90 GLN A N 1
ATOM 663 C CA . GLN A 1 90 ? 1.581 -15.928 9.877 1.00 95.00 90 GLN A CA 1
ATOM 664 C C . GLN A 1 90 ? 2.608 -14.932 9.316 1.00 95.00 90 GLN A C 1
ATOM 666 O O . GLN A 1 90 ? 3.659 -15.343 8.827 1.00 95.00 90 GLN A O 1
ATOM 671 N N . LYS A 1 91 ? 2.312 -13.627 9.365 1.00 94.31 91 LYS A N 1
ATOM 672 C CA . LYS A 1 91 ? 3.240 -12.589 8.899 1.00 94.31 91 LYS A CA 1
ATOM 673 C C . LYS A 1 91 ? 4.469 -12.471 9.791 1.00 94.31 91 LYS A C 1
ATOM 675 O O . LYS A 1 91 ? 5.554 -12.328 9.249 1.00 94.31 91 LYS A O 1
ATOM 680 N N . ILE A 1 92 ? 4.307 -12.600 11.108 1.00 93.62 92 ILE A N 1
ATOM 681 C CA . ILE A 1 92 ? 5.436 -12.629 12.049 1.00 93.62 92 ILE A CA 1
ATOM 682 C C . ILE A 1 92 ? 6.346 -13.820 1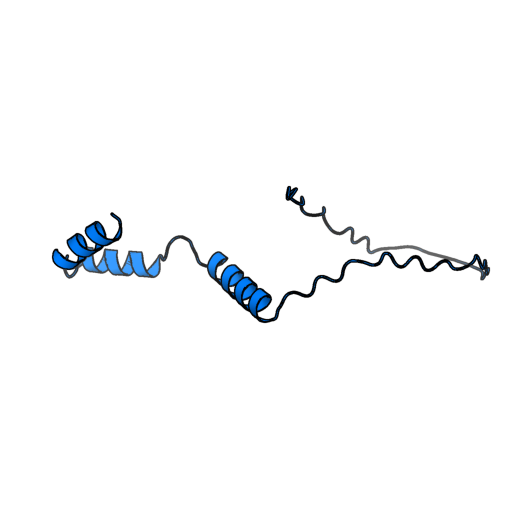1.740 1.00 93.62 92 ILE A C 1
ATOM 684 O O . ILE A 1 92 ? 7.539 -13.636 11.552 1.00 93.62 92 ILE A O 1
ATOM 688 N N . LEU A 1 93 ? 5.784 -15.026 11.613 1.00 94.56 93 LEU A N 1
ATOM 689 C CA . LEU A 1 93 ? 6.567 -16.236 11.336 1.00 94.56 93 LEU A CA 1
ATOM 690 C C . LEU A 1 93 ? 7.289 -16.217 9.983 1.00 94.56 93 LEU A C 1
ATOM 692 O O . LEU A 1 93 ? 8.279 -16.914 9.828 1.00 94.56 93 LEU A O 1
ATOM 696 N N . ARG A 1 94 ? 6.776 -15.483 8.990 1.00 94.25 94 ARG A N 1
ATOM 697 C CA . ARG A 1 94 ? 7.387 -15.405 7.655 1.00 94.25 94 ARG A CA 1
ATOM 698 C C . ARG A 1 94 ? 8.626 -14.502 7.608 1.00 94.25 94 ARG A C 1
ATOM 700 O O . ARG A 1 94 ? 9.430 -14.662 6.697 1.00 94.25 94 ARG A O 1
ATOM 707 N N . GLU A 1 95 ? 8.727 -13.540 8.519 1.00 84.81 95 GLU A N 1
ATOM 708 C CA . GLU A 1 95 ? 9.815 -12.549 8.572 1.00 84.81 95 GLU A CA 1
ATOM 709 C C . GLU A 1 95 ? 10.921 -12.924 9.580 1.00 84.81 95 GLU A C 1
ATOM 711 O O . GLU A 1 95 ? 11.897 -12.187 9.712 1.00 84.81 95 GLU A O 1
ATOM 716 N N . ILE A 1 96 ? 10.768 -14.049 10.292 1.00 67.44 96 ILE A N 1
ATOM 717 C CA . ILE A 1 96 ? 11.801 -14.668 11.143 1.00 67.44 96 ILE A CA 1
ATOM 718 C C . ILE A 1 96 ? 12.509 -15.752 10.329 1.00 67.44 96 ILE A C 1
ATOM 720 O O . ILE A 1 96 ? 13.757 -15.801 10.390 1.00 67.44 96 ILE A O 1
#

pLDDT: mean 70.39, std 23.23, range [32.34, 95.12]

Secondary structure (DSSP, 8-state):
---PPPPPPPP----------------------------------HHHHHHHHHHHHHHTS-SS-HHHHHHHHHHHHTT-----HHHHHHHHHH--

Foldseek 3Di:
DDDDDDDDDDDDDDDDDDDDDDDDDDDDDDDDDPPPVPPPDDDQDPVNVVVVVVVVVVVPDDPDPVVVVVVQVVCVVVVVDDDDVVVVVVVVVVVD